Protein AF-A0A969HIC1-F1 (afdb_monomer_lite)

Structure (mmCIF, N/CA/C/O backbone):
data_AF-A0A969HIC1-F1
#
_entry.id   AF-A0A969HIC1-F1
#
loop_
_atom_site.group_PDB
_atom_site.id
_atom_site.type_symbol
_atom_site.label_atom_id
_atom_site.label_alt_id
_atom_site.label_comp_id
_atom_site.label_asym_id
_atom_site.label_entity_id
_atom_site.label_seq_id
_atom_site.pdbx_PDB_ins_code
_atom_site.Cartn_x
_atom_site.Cartn_y
_atom_site.Cartn_z
_atom_site.occupancy
_atom_site.B_iso_or_equiv
_atom_site.auth_seq_id
_atom_site.auth_comp_id
_atom_site.auth_asym_id
_atom_site.auth_atom_id
_atom_site.pdbx_PDB_model_num
ATOM 1 N N . MET A 1 1 ? 9.287 -12.622 -24.998 1.00 55.66 1 MET A N 1
ATOM 2 C CA . MET A 1 1 ? 9.774 -11.484 -24.197 1.00 55.66 1 MET A CA 1
ATOM 3 C C . MET A 1 1 ? 8.936 -11.462 -22.938 1.00 55.66 1 MET A C 1
ATOM 5 O O . MET A 1 1 ? 7.715 -11.444 -23.051 1.00 55.66 1 MET A O 1
ATOM 9 N N . GLU A 1 2 ? 9.566 -11.627 -21.783 1.00 67.44 2 GLU A N 1
ATOM 10 C CA . GLU A 1 2 ? 8.871 -11.646 -20.496 1.00 67.44 2 GLU A CA 1
ATOM 11 C C . GLU A 1 2 ? 8.416 -10.216 -20.184 1.00 67.44 2 GLU A C 1
ATOM 13 O O . GLU A 1 2 ? 9.238 -9.301 -20.182 1.00 67.44 2 GLU A O 1
ATOM 18 N N . ARG A 1 3 ? 7.102 -10.008 -20.041 1.00 72.19 3 ARG A N 1
ATOM 19 C CA . ARG A 1 3 ? 6.543 -8.673 -19.793 1.00 72.19 3 ARG A CA 1
ATOM 20 C C . ARG A 1 3 ? 6.825 -8.259 -18.353 1.00 72.19 3 ARG A C 1
ATOM 22 O O . ARG A 1 3 ? 6.691 -9.082 -17.451 1.00 72.19 3 ARG A O 1
ATOM 29 N N . ASN A 1 4 ? 7.151 -6.992 -18.128 1.00 74.56 4 ASN A N 1
ATOM 30 C CA . ASN A 1 4 ? 7.360 -6.438 -16.790 1.00 74.56 4 ASN A CA 1
ATOM 31 C C . ASN A 1 4 ? 6.575 -5.128 -16.577 1.00 74.56 4 ASN A C 1
ATOM 33 O O . ASN A 1 4 ? 5.826 -4.669 -17.438 1.00 74.56 4 ASN A O 1
ATOM 37 N N . TRP A 1 5 ? 6.726 -4.515 -15.403 1.00 75.56 5 TRP A N 1
ATOM 38 C CA . TRP A 1 5 ? 5.977 -3.310 -15.039 1.00 75.56 5 TRP A CA 1
ATOM 39 C C . TRP A 1 5 ? 6.324 -2.060 -15.866 1.00 75.56 5 TRP A C 1
ATOM 41 O O . TRP A 1 5 ? 5.527 -1.121 -15.908 1.00 75.56 5 TRP A O 1
ATOM 51 N N . ASP A 1 6 ? 7.478 -2.015 -16.540 1.00 72.06 6 ASP A N 1
ATOM 52 C CA . ASP A 1 6 ? 7.784 -0.932 -17.480 1.00 72.06 6 ASP A CA 1
ATOM 53 C C . ASP A 1 6 ? 6.917 -1.041 -18.752 1.00 72.06 6 ASP A C 1
ATOM 55 O O . ASP A 1 6 ? 6.475 -0.005 -19.259 1.00 72.06 6 ASP A O 1
ATOM 59 N N . ASP A 1 7 ? 6.563 -2.256 -19.192 1.00 74.69 7 ASP A N 1
ATOM 60 C CA . ASP A 1 7 ? 5.611 -2.482 -20.296 1.00 74.69 7 ASP A CA 1
ATOM 61 C C . ASP A 1 7 ? 4.189 -2.051 -19.915 1.00 74.69 7 ASP A C 1
ATOM 63 O O . ASP A 1 7 ? 3.401 -1.638 -20.765 1.00 74.69 7 ASP A O 1
ATOM 67 N N . PHE A 1 8 ? 3.868 -2.071 -18.618 1.00 74.56 8 PHE A N 1
ATOM 68 C CA . PHE A 1 8 ? 2.579 -1.624 -18.087 1.00 74.56 8 PHE A CA 1
ATOM 69 C C . PHE A 1 8 ? 2.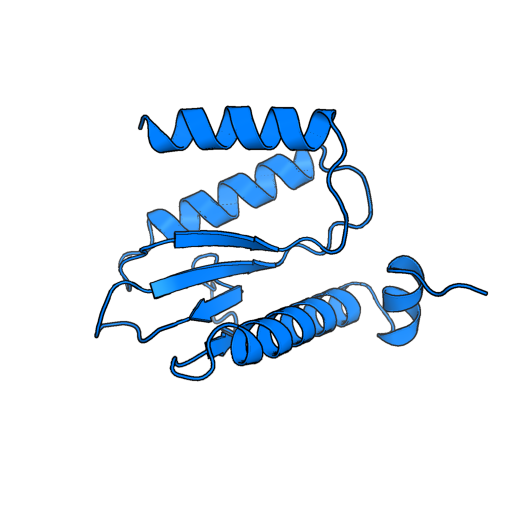298 -0.154 -18.443 1.00 74.56 8 PHE A C 1
ATOM 71 O O . PHE A 1 8 ? 1.186 0.189 -18.830 1.00 74.56 8 PHE A O 1
ATOM 78 N N . LYS A 1 9 ? 3.317 0.719 -18.429 1.00 74.44 9 LYS A N 1
ATOM 79 C CA . LYS A 1 9 ? 3.162 2.120 -18.875 1.00 74.44 9 LYS A CA 1
ATOM 80 C C . LYS A 1 9 ? 2.808 2.234 -20.352 1.00 74.44 9 LYS A C 1
ATOM 82 O O . LYS A 1 9 ? 2.069 3.137 -20.723 1.00 74.44 9 LYS A O 1
ATOM 87 N N . GLN A 1 10 ? 3.363 1.354 -21.182 1.00 72.75 10 GLN A N 1
ATOM 88 C CA . GLN A 1 10 ? 3.085 1.351 -22.617 1.00 72.75 10 GLN A CA 1
ATOM 89 C C . GLN A 1 10 ? 1.671 0.833 -22.893 1.00 72.75 10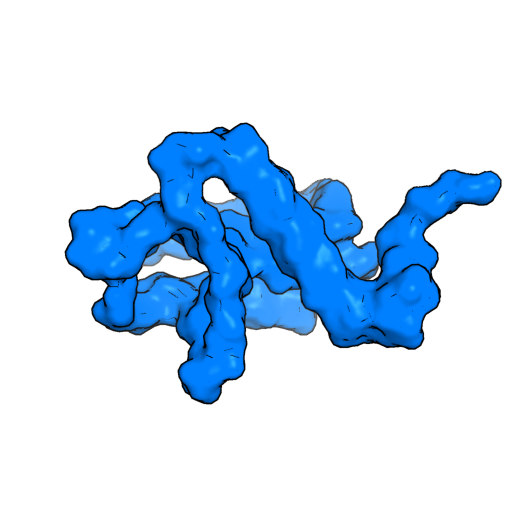 GLN A C 1
ATOM 91 O O . GLN A 1 10 ? 0.962 1.411 -23.710 1.00 72.75 10 GLN A O 1
ATOM 96 N N . ILE A 1 11 ? 1.235 -0.197 -22.160 1.00 78.94 11 ILE A N 1
ATOM 97 C CA . ILE A 1 11 ? -0.115 -0.769 -22.262 1.00 78.94 11 ILE A CA 1
ATOM 98 C C . ILE A 1 11 ? -1.184 0.260 -21.874 1.00 78.94 11 ILE A C 1
ATOM 100 O O . ILE A 1 11 ? -2.181 0.397 -22.576 1.00 78.94 11 ILE A O 1
ATOM 104 N N . PHE A 1 12 ? -0.962 1.015 -20.796 1.00 79.50 12 PHE A N 1
ATOM 105 C CA . PHE A 1 12 ? -1.914 2.017 -20.299 1.00 79.50 12 PHE A CA 1
ATOM 106 C C . PHE A 1 12 ? -1.632 3.440 -20.810 1.00 79.50 12 PHE A C 1
ATOM 108 O O . PHE A 1 12 ? -2.118 4.425 -20.252 1.00 79.50 12 PHE A O 1
ATOM 115 N N . GLY A 1 13 ? -0.841 3.561 -21.881 1.00 79.19 13 GLY A N 1
ATOM 116 C CA . GLY A 1 13 ? -0.572 4.796 -22.621 1.00 79.19 13 GLY A CA 1
ATOM 117 C C . GLY A 1 13 ? 0.368 5.793 -21.936 1.00 79.19 13 GLY A C 1
ATOM 118 O O . GLY A 1 13 ? 1.177 6.430 -22.609 1.00 79.19 13 GLY A O 1
ATOM 119 N N . ASN A 1 14 ? 0.287 5.954 -20.614 1.00 82.94 14 ASN A N 1
ATOM 120 C CA . ASN A 1 14 ? 1.154 6.842 -19.842 1.00 82.94 14 ASN A CA 1
ATOM 121 C C . ASN A 1 14 ? 1.299 6.391 -18.372 1.00 82.94 14 ASN A C 1
ATOM 123 O O . ASN A 1 14 ? 0.766 5.368 -17.944 1.00 82.94 14 ASN A O 1
ATOM 127 N N . ILE A 1 15 ? 2.056 7.162 -17.584 1.00 84.19 15 ILE A N 1
ATOM 128 C CA . ILE A 1 15 ? 2.315 6.861 -16.170 1.00 84.19 15 ILE A CA 1
ATOM 129 C C . ILE A 1 15 ? 1.070 6.980 -15.277 1.00 84.19 15 ILE A C 1
ATOM 131 O O . ILE A 1 15 ? 0.963 6.228 -14.312 1.00 84.19 15 ILE A O 1
ATOM 135 N N . GLU A 1 16 ? 0.138 7.886 -15.583 1.00 85.50 16 GLU A N 1
ATOM 136 C CA . GLU A 1 16 ? -1.096 8.045 -14.802 1.00 85.50 16 GLU A CA 1
ATOM 137 C C . GLU A 1 16 ? -2.067 6.896 -15.073 1.00 85.50 16 GLU A C 1
ATOM 139 O O . GLU A 1 16 ? -2.615 6.324 -14.136 1.00 85.50 16 GLU A O 1
ATOM 144 N N . GLY A 1 17 ? -2.190 6.473 -16.334 1.00 86.50 17 GLY A N 1
ATOM 145 C CA . GLY A 1 17 ? -2.947 5.278 -16.699 1.00 86.50 17 GLY A CA 1
ATOM 146 C C . GLY A 1 17 ? -2.394 4.028 -16.017 1.00 86.50 17 GLY A C 1
ATOM 147 O O . GLY A 1 17 ? -3.153 3.231 -15.477 1.00 86.50 17 GLY A O 1
ATOM 148 N N . ALA A 1 18 ? -1.067 3.884 -15.955 1.00 89.62 18 ALA A N 1
ATOM 149 C CA . ALA A 1 18 ? -0.441 2.764 -15.252 1.00 89.62 18 ALA A CA 1
ATOM 150 C C . ALA A 1 18 ? -0.670 2.795 -13.730 1.00 89.62 18 ALA A C 1
ATOM 152 O O . ALA A 1 18 ? -0.787 1.737 -13.116 1.00 89.62 18 ALA A O 1
ATOM 153 N N . ARG A 1 19 ? -0.743 3.986 -13.118 1.00 90.06 19 ARG A N 1
ATOM 154 C CA . ARG A 1 19 ? -1.082 4.140 -11.693 1.00 90.06 19 ARG A CA 1
ATOM 155 C C . ARG A 1 19 ? -2.513 3.714 -11.408 1.00 90.06 19 ARG A C 1
ATOM 157 O O . ARG A 1 19 ? -2.704 2.886 -10.525 1.00 90.06 19 ARG A O 1
ATOM 164 N N . ALA A 1 20 ? -3.468 4.222 -12.185 1.00 89.69 20 ALA A N 1
ATOM 165 C CA . ALA A 1 20 ? -4.875 3.856 -12.053 1.00 89.69 20 ALA A CA 1
ATOM 166 C C . ALA A 1 20 ? -5.074 2.344 -12.247 1.00 89.69 20 ALA A C 1
ATOM 168 O O . ALA A 1 20 ? -5.680 1.679 -11.414 1.00 89.69 20 ALA A O 1
ATOM 169 N N . ALA A 1 21 ? -4.453 1.766 -13.279 1.00 91.81 21 ALA A N 1
ATOM 170 C CA . ALA A 1 21 ? -4.520 0.329 -13.526 1.00 91.81 21 ALA A CA 1
ATOM 171 C C . ALA A 1 21 ? -3.879 -0.513 -12.407 1.00 91.81 21 ALA A C 1
ATOM 173 O O . ALA A 1 21 ? -4.335 -1.618 -12.118 1.00 91.81 21 ALA A O 1
ATOM 174 N N . PHE A 1 22 ? -2.809 -0.021 -11.774 1.00 93.12 22 PHE A N 1
ATOM 175 C CA . PHE A 1 22 ? -2.209 -0.697 -10.623 1.00 93.12 22 PHE A CA 1
ATOM 176 C C . PHE A 1 22 ? -3.141 -0.682 -9.406 1.00 93.12 22 PHE A C 1
ATOM 178 O O . PHE A 1 22 ? -3.271 -1.699 -8.731 1.00 93.12 22 PHE A O 1
ATOM 185 N N . GLU A 1 23 ? -3.814 0.437 -9.157 1.00 94.44 23 GLU A N 1
ATOM 186 C CA . GLU A 1 23 ? -4.803 0.569 -8.087 1.00 94.44 23 GLU A CA 1
ATOM 187 C C . GLU A 1 23 ? -6.000 -0.369 -8.301 1.00 94.44 23 GLU A C 1
ATOM 189 O O . GLU A 1 23 ? -6.354 -1.131 -7.403 1.00 94.44 23 GLU A O 1
ATOM 194 N N . GLU A 1 24 ? -6.540 -0.432 -9.521 1.00 94.81 24 GLU A N 1
ATOM 195 C CA . GLU A 1 24 ? -7.587 -1.394 -9.898 1.00 94.81 24 GLU A CA 1
ATOM 196 C C . GLU A 1 24 ? -7.138 -2.855 -9.718 1.00 94.81 24 GLU A C 1
ATOM 198 O O . GLU A 1 24 ? -7.898 -3.701 -9.235 1.00 94.81 24 GLU A O 1
ATOM 203 N N . ALA A 1 25 ? -5.885 -3.168 -10.066 1.00 95.12 25 ALA A N 1
ATOM 204 C CA . ALA A 1 25 ? -5.325 -4.504 -9.877 1.00 95.12 25 ALA A CA 1
ATOM 205 C C . ALA A 1 25 ? -5.185 -4.865 -8.388 1.00 95.12 25 ALA A C 1
ATOM 207 O O . ALA A 1 25 ? -5.508 -5.991 -7.993 1.00 95.12 25 ALA A O 1
ATOM 208 N N . CYS A 1 26 ? -4.733 -3.920 -7.557 1.00 97.06 26 CYS A N 1
ATOM 209 C CA . CYS A 1 26 ? -4.687 -4.079 -6.107 1.00 97.06 26 CYS A CA 1
ATOM 210 C C . CYS A 1 26 ? -6.088 -4.290 -5.529 1.00 97.06 26 CYS A C 1
ATOM 212 O O . CYS A 1 26 ? -6.278 -5.212 -4.740 1.00 97.06 26 CYS A O 1
ATOM 214 N N . GLU A 1 27 ? -7.079 -3.510 -5.955 1.00 97.38 27 GLU A N 1
ATOM 215 C CA . GLU A 1 27 ? -8.456 -3.670 -5.491 1.00 97.38 27 GLU A CA 1
ATOM 216 C C . GLU A 1 27 ? -9.025 -5.046 -5.8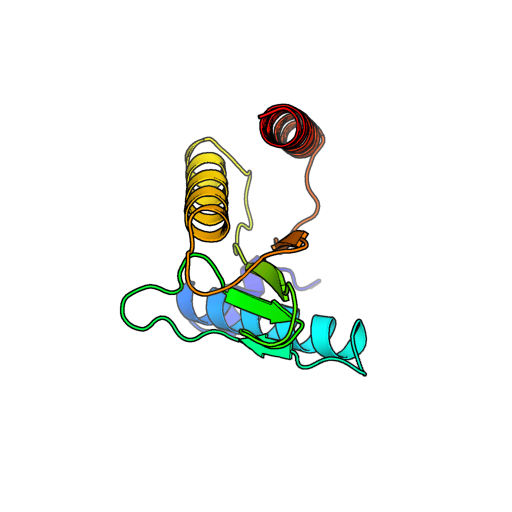53 1.00 97.38 27 GLU A C 1
ATOM 218 O O . GLU A 1 27 ? -9.554 -5.749 -4.988 1.00 97.38 27 GLU A O 1
ATOM 223 N N . THR A 1 28 ? -8.808 -5.482 -7.096 1.00 97.75 28 THR A N 1
ATOM 224 C CA . THR A 1 28 ? -9.262 -6.792 -7.575 1.00 97.75 28 THR A CA 1
ATOM 225 C C . THR A 1 28 ? -8.657 -7.924 -6.744 1.00 97.75 28 THR A C 1
ATOM 227 O O . THR A 1 28 ? -9.327 -8.915 -6.439 1.00 97.75 28 THR A O 1
ATOM 230 N N . LEU A 1 29 ? -7.380 -7.801 -6.369 1.00 97.62 29 LEU A N 1
ATOM 231 C CA . LEU A 1 29 ? -6.717 -8.752 -5.481 1.00 97.62 29 LEU A CA 1
ATOM 232 C C . LEU A 1 29 ? -7.321 -8.708 -4.072 1.00 97.62 29 LEU A C 1
ATOM 234 O O . LEU A 1 29 ? -7.629 -9.757 -3.508 1.00 97.62 29 LEU A O 1
ATOM 238 N N . LEU A 1 30 ? -7.532 -7.517 -3.516 1.00 98.12 30 LEU A N 1
ATOM 239 C CA . LEU A 1 30 ? -8.081 -7.341 -2.173 1.00 98.12 30 LEU A CA 1
ATOM 240 C C . LEU A 1 30 ? -9.506 -7.885 -2.054 1.00 98.12 30 LEU A C 1
ATOM 242 O O . LEU A 1 30 ? -9.808 -8.525 -1.053 1.00 98.12 30 LEU A O 1
ATOM 246 N N . ARG A 1 31 ? -10.348 -7.753 -3.087 1.00 98.25 31 ARG A N 1
ATOM 247 C CA . ARG A 1 31 ? -11.670 -8.410 -3.137 1.00 98.25 31 ARG A CA 1
ATOM 248 C C . ARG A 1 31 ? -11.588 -9.927 -3.011 1.00 98.25 31 ARG A C 1
ATOM 250 O O . ARG A 1 31 ? -12.476 -10.541 -2.434 1.00 98.25 31 ARG A O 1
ATOM 257 N N . LYS A 1 32 ? -10.529 -10.540 -3.544 1.00 98.12 32 LYS A N 1
ATOM 258 C CA . LYS A 1 32 ? -10.301 -11.988 -3.420 1.00 98.12 32 LYS A CA 1
ATOM 259 C C . LYS A 1 32 ? -9.747 -12.374 -2.050 1.00 98.12 32 LYS A C 1
ATOM 261 O O . LYS A 1 32 ? -10.051 -13.459 -1.572 1.00 98.12 32 LYS A O 1
ATOM 266 N N . ILE A 1 33 ? -8.933 -11.511 -1.439 1.00 97.94 33 ILE A N 1
ATOM 267 C CA . ILE A 1 33 ? -8.375 -11.725 -0.093 1.00 97.94 33 ILE A CA 1
ATOM 268 C C . ILE A 1 33 ? -9.451 -11.526 0.985 1.00 97.94 33 ILE A C 1
ATOM 270 O O . ILE A 1 33 ? -9.460 -12.245 1.982 1.00 97.94 33 ILE A O 1
ATOM 274 N N . TYR A 1 34 ? -10.373 -10.585 0.777 1.00 97.38 34 TYR A N 1
ATOM 275 C CA . TYR A 1 34 ? -11.434 -10.221 1.714 1.00 97.38 34 TYR A CA 1
ATOM 276 C C . TYR A 1 34 ? -12.830 -10.388 1.082 1.00 97.38 34 TYR A C 1
ATOM 278 O O . TYR A 1 34 ? -13.544 -9.398 0.925 1.00 97.38 34 TYR A O 1
ATOM 286 N N . PRO A 1 35 ? -13.243 -11.620 0.722 1.00 97.00 35 PRO A N 1
ATOM 287 C CA . PRO A 1 35 ? -14.489 -11.857 -0.014 1.00 97.00 35 PRO A CA 1
ATOM 288 C C . PRO A 1 35 ? -15.750 -11.452 0.764 1.00 97.00 35 PRO A C 1
ATOM 290 O O . PRO A 1 35 ? -16.746 -11.075 0.154 1.00 97.00 35 PRO A O 1
ATOM 293 N N . ASP A 1 36 ? -15.690 -11.484 2.098 1.00 96.62 36 ASP A N 1
ATOM 294 C CA . ASP A 1 36 ? -16.822 -11.188 2.986 1.00 96.62 36 ASP A CA 1
ATOM 295 C C . ASP A 1 36 ? -16.823 -9.741 3.514 1.00 96.62 36 ASP A C 1
ATOM 297 O O . ASP A 1 36 ? -17.580 -9.408 4.425 1.00 96.62 36 ASP A O 1
ATOM 301 N N . GLN A 1 37 ? -15.945 -8.872 3.000 1.00 96.94 37 GLN A N 1
ATOM 302 C CA . GLN A 1 37 ? -15.869 -7.465 3.399 1.00 96.94 37 GLN A CA 1
ATOM 303 C C . GLN A 1 37 ? -16.051 -6.544 2.195 1.00 96.94 37 GLN A C 1
ATOM 305 O O . GLN A 1 37 ? -15.666 -6.847 1.067 1.00 96.94 37 GLN A O 1
ATOM 310 N N . THR A 1 38 ? -16.591 -5.360 2.463 1.00 96.88 38 THR A N 1
ATOM 311 C CA . THR A 1 38 ? -16.668 -4.283 1.482 1.00 96.88 38 THR A CA 1
ATOM 312 C C . THR A 1 38 ? -15.258 -3.797 1.138 1.00 96.88 38 THR A C 1
ATOM 314 O O . THR A 1 38 ? -14.524 -3.353 2.016 1.00 96.88 38 THR A O 1
ATOM 317 N N . VAL A 1 39 ? -14.883 -3.874 -0.141 1.00 97.56 39 VAL A N 1
ATOM 318 C CA . VAL A 1 39 ? -13.635 -3.315 -0.690 1.00 97.56 39 VAL A CA 1
ATOM 319 C C . VAL A 1 39 ? -13.996 -2.190 -1.652 1.00 97.56 39 VAL A C 1
ATOM 321 O O . VAL A 1 39 ? -14.879 -2.377 -2.495 1.00 97.56 39 VAL A O 1
ATOM 324 N N . GLN A 1 40 ? -13.364 -1.024 -1.523 1.00 95.00 40 GLN A N 1
ATOM 325 C CA . GLN A 1 40 ? -13.676 0.149 -2.347 1.00 95.00 40 GLN A CA 1
ATOM 326 C C . GLN A 1 40 ? -12.427 0.963 -2.680 1.00 95.00 40 GLN A C 1
ATOM 328 O O . GLN A 1 40 ? -11.638 1.272 -1.788 1.00 95.00 40 GLN A O 1
ATOM 333 N N . ILE A 1 41 ? -12.305 1.349 -3.952 1.00 93.50 41 ILE A N 1
ATOM 334 C CA . ILE A 1 41 ? -11.408 2.419 -4.399 1.00 93.50 41 ILE A CA 1
ATOM 335 C C . ILE A 1 41 ? -11.988 3.764 -3.946 1.00 93.50 41 ILE A C 1
ATOM 337 O O . ILE A 1 41 ? -13.188 4.007 -4.104 1.00 93.50 41 ILE A O 1
ATOM 341 N N . VAL A 1 42 ? -11.148 4.644 -3.409 1.00 89.75 42 VAL A N 1
ATOM 342 C CA . VAL A 1 42 ? -11.537 5.985 -2.967 1.00 89.75 42 VAL A CA 1
ATOM 343 C C . VAL A 1 42 ? -11.167 6.997 -4.043 1.00 89.75 42 VAL A C 1
ATOM 345 O O . VAL A 1 42 ? -10.003 7.206 -4.361 1.00 89.75 42 VAL A O 1
ATOM 348 N N . GLN A 1 43 ? -12.173 7.666 -4.608 1.00 80.88 43 GLN A N 1
ATOM 349 C CA . GLN A 1 43 ? -11.916 8.725 -5.580 1.00 80.88 43 GLN A CA 1
ATOM 350 C C . GLN A 1 43 ? -11.405 9.997 -4.885 1.00 80.88 43 GLN A C 1
ATOM 352 O O . GLN A 1 43 ? -12.015 10.446 -3.909 1.00 80.88 43 GLN A O 1
ATOM 357 N N . PRO A 1 44 ? -10.354 10.647 -5.410 1.00 69.50 44 PRO A N 1
ATOM 358 C CA . PRO A 1 44 ? -9.862 11.900 -4.853 1.00 69.50 44 PRO A CA 1
ATOM 359 C C . PRO A 1 44 ? -10.872 13.040 -5.083 1.00 69.50 44 PRO A C 1
ATOM 361 O O . PRO A 1 44 ? -11.135 13.414 -6.226 1.00 69.50 44 PRO A O 1
ATOM 364 N N . ASN A 1 45 ? -11.423 13.634 -4.012 1.00 51.72 45 ASN A N 1
ATOM 365 C CA . ASN A 1 45 ? -12.365 14.762 -4.111 1.00 51.72 45 ASN A CA 1
ATOM 366 C C . ASN A 1 45 ? -12.379 15.674 -2.862 1.00 51.72 45 ASN A C 1
ATOM 368 O O . ASN A 1 45 ? -12.898 15.274 -1.821 1.00 51.72 45 ASN A O 1
ATOM 372 N N . PRO A 1 46 ? -11.975 16.954 -2.992 1.00 51.06 46 PRO A N 1
ATOM 373 C CA . PRO A 1 46 ? -10.570 17.345 -3.070 1.00 51.06 46 PRO A CA 1
ATOM 374 C C . PRO A 1 46 ? -9.791 16.799 -1.857 1.00 51.06 46 PRO A C 1
ATOM 376 O O . PRO A 1 46 ? -9.983 17.235 -0.724 1.00 51.06 46 PRO A O 1
ATOM 379 N N . GLY A 1 47 ? -8.883 15.858 -2.127 1.00 60.97 47 GLY A N 1
ATOM 380 C CA . GLY A 1 47 ? -8.184 15.062 -1.116 1.00 60.97 47 GLY A CA 1
ATOM 381 C C . GLY A 1 47 ? -8.834 13.689 -0.924 1.00 60.97 47 GLY A C 1
ATOM 382 O O . GLY A 1 47 ? -10.051 13.555 -0.971 1.00 60.97 47 GLY A O 1
ATOM 383 N N . ASP A 1 48 ? -8.004 12.671 -0.747 1.00 60.84 48 ASP A N 1
ATOM 384 C CA . ASP A 1 48 ? -8.357 11.263 -0.501 1.00 60.84 48 ASP A CA 1
ATOM 385 C C . ASP A 1 48 ? -8.057 10.846 0.954 1.00 60.84 48 ASP A C 1
ATOM 387 O O . ASP A 1 48 ? -8.133 9.675 1.309 1.00 60.84 48 ASP A O 1
ATOM 391 N N . GLU A 1 49 ? -7.650 11.806 1.794 1.00 68.19 49 GLU A N 1
ATOM 392 C CA . GLU A 1 49 ? -7.093 11.575 3.136 1.00 68.19 49 GLU A CA 1
ATOM 393 C C . GLU A 1 49 ? -5.932 10.549 3.156 1.00 68.19 49 GLU A C 1
ATOM 395 O O . GLU A 1 49 ? -5.578 10.026 4.209 1.00 68.19 49 GLU A O 1
ATOM 400 N N . GLY A 1 50 ? -5.270 10.310 2.016 1.00 69.12 50 GLY A N 1
ATOM 401 C CA . GLY A 1 50 ? -4.215 9.306 1.875 1.00 69.12 50 GLY A CA 1
ATOM 402 C C . GLY A 1 50 ? -4.722 7.861 1.795 1.00 69.12 50 GLY A C 1
ATOM 403 O O . GLY A 1 50 ? -3.989 6.948 2.187 1.00 69.12 50 GLY A O 1
ATOM 404 N N . ILE A 1 51 ? -5.960 7.646 1.338 1.00 84.94 51 ILE A N 1
ATOM 405 C CA . ILE A 1 51 ? -6.538 6.324 1.077 1.00 84.94 51 ILE A CA 1
ATOM 406 C C . ILE A 1 51 ? -6.709 6.142 -0.429 1.00 84.94 51 ILE A C 1
ATOM 408 O O . ILE A 1 51 ? -7.464 6.887 -1.041 1.00 84.94 51 ILE A O 1
ATOM 412 N N . ASP A 1 52 ? -6.104 5.096 -0.990 1.00 93.25 52 ASP A N 1
ATOM 413 C CA . ASP A 1 52 ? -6.425 4.679 -2.361 1.00 93.25 52 ASP A CA 1
ATOM 414 C C . ASP A 1 52 ? -7.516 3.597 -2.332 1.00 93.25 52 ASP A C 1
ATOM 416 O O . ASP A 1 52 ? -8.512 3.666 -3.045 1.00 93.25 52 ASP A O 1
ATOM 420 N N . ILE A 1 53 ? -7.380 2.604 -1.442 1.00 96.12 53 ILE A N 1
ATOM 421 C CA . ILE A 1 53 ? -8.357 1.521 -1.278 1.00 96.12 53 ILE A CA 1
ATOM 422 C C . ILE A 1 53 ? -8.644 1.309 0.209 1.00 96.12 53 ILE A C 1
ATOM 424 O O . ILE A 1 53 ? -7.727 1.289 1.034 1.00 96.12 53 ILE A O 1
ATOM 428 N N . LEU A 1 54 ? -9.912 1.095 0.558 1.00 96.00 54 LEU A N 1
ATOM 429 C CA . LEU A 1 54 ? -10.319 0.669 1.897 1.00 96.00 54 LEU A CA 1
ATOM 430 C C . LEU A 1 54 ? -10.960 -0.718 1.889 1.00 96.00 54 LEU A C 1
ATOM 432 O O . LEU A 1 54 ? -11.604 -1.117 0.916 1.00 96.00 54 LEU A O 1
ATOM 436 N N . VAL A 1 55 ? -10.804 -1.427 3.008 1.00 97.94 55 VAL A N 1
ATOM 437 C CA . VAL A 1 55 ? -11.547 -2.652 3.328 1.00 97.94 55 VAL A CA 1
ATOM 438 C C . VAL A 1 55 ? -12.300 -2.445 4.641 1.00 97.94 55 VAL A C 1
ATOM 440 O O . VAL A 1 55 ? -11.691 -2.165 5.680 1.00 97.94 55 VAL A O 1
ATOM 443 N N . GLY A 1 56 ? -13.621 -2.600 4.590 1.00 96.38 56 GLY A N 1
ATOM 444 C CA . GLY A 1 56 ? -14.558 -2.322 5.678 1.00 96.38 56 GLY A CA 1
ATOM 445 C C . GLY A 1 56 ? -15.519 -1.181 5.340 1.00 96.38 56 GLY A C 1
ATOM 446 O O . GLY A 1 56 ? -15.664 -0.791 4.185 1.00 96.38 56 GLY A O 1
ATOM 447 N N . GLU A 1 57 ? -16.186 -0.647 6.364 1.00 94.69 57 GLU A N 1
ATOM 448 C CA . GLU A 1 57 ? -17.198 0.402 6.211 1.00 94.69 57 GLU A CA 1
ATOM 449 C C . GLU A 1 57 ? -16.942 1.559 7.181 1.00 94.69 57 GLU A C 1
ATOM 451 O O . GLU A 1 57 ? -16.920 1.389 8.405 1.00 94.69 57 GLU A O 1
ATOM 456 N N . ILE A 1 58 ? -16.750 2.759 6.622 1.00 92.38 58 ILE A N 1
ATOM 457 C CA . ILE A 1 58 ? -16.538 3.986 7.395 1.00 92.38 58 ILE A CA 1
ATOM 458 C C . ILE A 1 58 ? -17.764 4.256 8.276 1.00 92.38 58 ILE A C 1
ATOM 460 O O . ILE A 1 58 ? -18.898 4.240 7.809 1.00 92.38 58 ILE A O 1
ATOM 464 N N . GLY A 1 59 ? -17.525 4.539 9.558 1.00 92.69 59 GLY A N 1
ATOM 465 C CA . GLY A 1 59 ? -18.577 4.822 10.540 1.00 92.69 59 GLY A CA 1
ATOM 466 C C . GLY A 1 59 ? -19.178 3.582 11.209 1.00 92.69 59 GLY A C 1
ATOM 467 O O . GLY A 1 59 ? -19.858 3.734 12.220 1.00 92.69 59 GLY A O 1
ATOM 468 N N . VAL A 1 60 ? -18.885 2.375 10.712 1.00 94.31 60 VAL A N 1
ATOM 469 C CA . VAL A 1 60 ? -19.347 1.110 11.310 1.00 94.31 60 VAL A CA 1
ATOM 470 C C . VAL A 1 60 ? -18.281 0.521 12.234 1.00 94.31 60 VAL A C 1
ATOM 472 O O . VAL A 1 60 ? -18.545 0.244 13.403 1.00 94.31 60 VAL A O 1
ATOM 475 N N . ALA A 1 61 ? -17.056 0.361 11.732 1.00 93.69 61 ALA A N 1
ATOM 476 C CA . ALA A 1 61 ? -15.924 -0.205 12.464 1.00 93.69 61 ALA A CA 1
ATOM 477 C C . ALA A 1 61 ? -14.596 0.388 11.954 1.00 93.69 61 ALA A C 1
ATOM 479 O O . ALA A 1 61 ? -14.583 1.054 10.916 1.00 93.69 61 ALA A O 1
ATOM 480 N N . PRO A 1 62 ? -13.467 0.179 12.658 1.00 96.44 62 PRO A N 1
ATOM 481 C CA . PRO A 1 62 ? -12.158 0.517 12.114 1.00 96.44 62 PRO A CA 1
ATOM 482 C C . PRO A 1 62 ? -11.896 -0.184 10.770 1.00 96.44 62 PRO A C 1
ATOM 484 O O . PRO A 1 62 ? -12.121 -1.387 10.643 1.00 96.44 62 PRO A O 1
ATOM 487 N N . ILE A 1 63 ? -11.416 0.573 9.782 1.00 96.62 63 ILE A N 1
ATOM 488 C CA . ILE A 1 63 ? -11.146 0.097 8.418 1.00 96.62 63 ILE A CA 1
ATOM 489 C C . ILE A 1 63 ? -9.672 -0.266 8.225 1.00 96.62 63 ILE A C 1
ATOM 491 O O . ILE A 1 63 ? -8.794 0.243 8.928 1.00 96.62 63 ILE A O 1
ATOM 495 N N . LYS A 1 64 ? -9.390 -1.103 7.223 1.00 97.56 64 LYS A N 1
ATOM 496 C CA . LYS A 1 64 ? -8.029 -1.306 6.706 1.00 97.56 64 LYS A CA 1
ATOM 497 C C . LYS A 1 64 ? -7.813 -0.364 5.531 1.00 97.56 64 LYS A C 1
ATOM 499 O O . LYS A 1 64 ? -8.673 -0.284 4.653 1.00 97.56 64 LYS A O 1
ATOM 504 N N . VAL A 1 65 ? -6.685 0.331 5.521 1.00 96.50 65 VAL A N 1
ATOM 505 C CA . VAL A 1 65 ? -6.317 1.293 4.479 1.00 96.50 65 VAL A CA 1
ATOM 506 C C . VAL A 1 65 ? -5.155 0.739 3.672 1.00 96.50 65 VAL A C 1
ATOM 508 O O . VAL A 1 65 ? -4.124 0.371 4.229 1.00 96.50 65 VAL A O 1
ATOM 511 N N . PHE A 1 66 ? -5.301 0.734 2.353 1.00 97.25 66 PHE A N 1
ATOM 512 C CA . PHE A 1 66 ? -4.267 0.344 1.407 1.00 97.25 66 PHE A CA 1
ATOM 513 C C . PHE A 1 66 ? -3.888 1.562 0.562 1.00 97.25 66 PHE A C 1
ATOM 515 O O . PHE A 1 66 ? -4.731 2.167 -0.100 1.00 97.25 66 PHE A O 1
ATOM 522 N N . GLN A 1 67 ? -2.606 1.925 0.593 1.00 95.81 67 GLN A N 1
ATOM 523 C CA . GLN A 1 67 ? -2.035 2.984 -0.233 1.00 95.81 67 GLN A CA 1
ATOM 524 C C . GLN A 1 67 ? -1.171 2.355 -1.328 1.00 95.81 67 GLN A C 1
ATOM 526 O O . GLN A 1 67 ? -0.100 1.802 -1.070 1.00 95.81 67 GLN A O 1
ATOM 531 N N . CYS A 1 68 ? -1.599 2.514 -2.567 1.00 95.25 68 CYS A N 1
ATOM 532 C CA . CYS A 1 68 ? -0.882 2.186 -3.780 1.00 95.25 68 CYS A CA 1
ATOM 533 C C . CYS A 1 68 ? 0.167 3.257 -4.117 1.00 95.25 68 CYS A C 1
ATOM 535 O O . CYS A 1 68 ? -0.089 4.458 -4.205 1.00 95.25 68 CYS A O 1
ATOM 537 N N . LYS A 1 69 ? 1.403 2.824 -4.364 1.00 93.94 69 LYS A N 1
ATOM 538 C CA . LYS A 1 69 ? 2.453 3.666 -4.940 1.00 93.94 69 LYS A CA 1
ATOM 539 C C . LYS A 1 69 ? 3.110 2.934 -6.100 1.00 93.94 69 LYS A C 1
ATOM 541 O O . LYS A 1 69 ? 3.848 1.971 -5.911 1.00 93.94 69 LYS A O 1
ATOM 546 N N . PHE A 1 70 ? 2.898 3.433 -7.316 1.00 93.38 70 PHE A N 1
ATOM 547 C CA . PHE A 1 70 ? 3.485 2.859 -8.530 1.00 93.38 70 PHE A CA 1
ATOM 548 C C . PHE A 1 70 ? 4.972 3.235 -8.681 1.00 93.38 70 PHE A C 1
ATOM 550 O O . PHE A 1 70 ? 5.366 4.050 -9.521 1.00 93.38 70 PHE A O 1
ATOM 557 N N . PHE A 1 71 ? 5.813 2.685 -7.804 1.00 93.75 71 PHE A N 1
ATOM 558 C CA . PHE A 1 71 ? 7.262 2.872 -7.803 1.00 93.75 71 PHE A CA 1
ATOM 559 C C . PHE A 1 71 ? 7.949 1.674 -8.461 1.00 93.75 71 PHE A C 1
ATOM 561 O O . PHE A 1 71 ? 8.049 0.607 -7.871 1.00 93.75 71 PHE A O 1
ATOM 568 N N . LEU A 1 72 ? 8.448 1.864 -9.686 1.00 89.69 72 LEU A N 1
ATOM 569 C CA . LEU A 1 72 ? 9.129 0.798 -10.442 1.00 89.69 72 LEU A CA 1
ATOM 570 C C . LEU A 1 72 ? 10.645 0.751 -10.222 1.00 89.69 72 LEU A C 1
ATOM 572 O O . LEU A 1 72 ? 11.319 -0.187 -10.634 1.00 89.69 72 LEU A O 1
ATOM 576 N N . ARG A 1 73 ? 11.199 1.808 -9.631 1.00 90.19 73 ARG A N 1
ATOM 577 C CA . ARG A 1 73 ? 12.634 1.973 -9.371 1.00 90.19 73 ARG A CA 1
ATOM 578 C C . ARG A 1 73 ? 12.871 1.995 -7.860 1.00 90.19 73 ARG A C 1
ATOM 580 O O . ARG A 1 73 ? 11.963 1.713 -7.082 1.00 90.19 73 ARG A O 1
ATOM 587 N N . GLN A 1 74 ? 14.092 2.318 -7.453 1.00 93.31 74 GLN A N 1
ATOM 588 C CA . GLN A 1 74 ? 14.468 2.367 -6.044 1.00 93.31 74 GLN A CA 1
ATOM 589 C C . GLN A 1 74 ? 13.600 3.359 -5.246 1.00 93.31 74 GLN A C 1
ATOM 591 O O . GLN A 1 74 ? 13.323 4.481 -5.688 1.00 93.31 74 GLN A O 1
ATOM 596 N N . ILE A 1 75 ? 13.206 2.959 -4.039 1.00 95.94 75 ILE A N 1
ATOM 597 C CA . ILE A 1 75 ? 12.523 3.779 -3.041 1.00 95.94 75 ILE A CA 1
ATOM 598 C C . ILE A 1 75 ? 13.573 4.662 -2.358 1.00 95.94 75 ILE A C 1
ATOM 600 O O . ILE A 1 75 ? 14.092 4.378 -1.276 1.00 95.94 75 ILE A O 1
ATOM 604 N N . GLY A 1 76 ? 13.906 5.761 -3.033 1.00 95.38 76 GLY A N 1
ATOM 605 C CA . GLY A 1 76 ? 14.820 6.788 -2.546 1.00 95.38 76 GLY A CA 1
ATOM 606 C C . GLY A 1 76 ? 14.134 7.839 -1.670 1.00 95.38 76 GLY A C 1
ATOM 607 O O . GLY A 1 76 ? 12.957 7.748 -1.322 1.00 95.38 76 GLY A O 1
ATOM 608 N N . LYS A 1 77 ? 14.863 8.909 -1.328 1.00 96.50 77 LYS A N 1
ATOM 609 C CA . LYS A 1 77 ? 14.386 9.970 -0.414 1.00 96.50 77 LYS A CA 1
ATOM 610 C C . LYS A 1 77 ? 13.023 10.558 -0.806 1.00 96.50 77 LYS A C 1
ATOM 612 O O . LYS A 1 77 ? 12.212 10.849 0.071 1.00 96.50 77 LYS A O 1
ATOM 617 N N . SER A 1 78 ? 12.766 10.739 -2.105 1.00 96.38 78 SER A N 1
ATOM 618 C CA . SER A 1 78 ? 11.500 11.306 -2.589 1.00 96.38 78 SER A CA 1
ATOM 619 C C . SER A 1 78 ? 10.324 10.351 -2.374 1.00 96.38 78 SER A C 1
ATOM 621 O O . SER A 1 78 ? 9.291 10.765 -1.853 1.00 96.38 78 SER A O 1
ATOM 623 N N . GLN A 1 79 ? 10.501 9.069 -2.699 1.00 96.69 79 GLN A N 1
ATOM 624 C CA . GLN A 1 79 ? 9.499 8.020 -2.508 1.00 96.69 79 GLN A CA 1
ATOM 625 C C . GLN A 1 79 ? 9.221 7.805 -1.017 1.00 96.69 79 GLN A C 1
ATOM 627 O O . GLN A 1 79 ? 8.069 7.834 -0.597 1.00 96.69 79 GLN A O 1
ATOM 632 N N . ARG A 1 80 ? 10.274 7.720 -0.193 1.00 97.44 80 ARG A N 1
ATOM 633 C CA . ARG A 1 80 ? 10.171 7.618 1.274 1.00 97.44 80 ARG A CA 1
ATOM 634 C C . ARG A 1 80 ? 9.384 8.792 1.870 1.00 97.44 80 ARG A C 1
ATOM 636 O O . ARG A 1 80 ? 8.552 8.593 2.751 1.00 97.44 80 ARG A O 1
ATOM 643 N N . ARG A 1 81 ? 9.600 10.020 1.373 1.00 96.88 81 ARG A N 1
ATOM 644 C CA . ARG A 1 81 ? 8.827 11.209 1.784 1.00 96.88 81 ARG A CA 1
ATOM 645 C C . ARG A 1 81 ? 7.350 11.095 1.399 1.00 96.88 81 ARG A C 1
ATOM 647 O O . ARG A 1 81 ? 6.502 11.456 2.206 1.00 96.88 81 ARG A O 1
ATOM 654 N N . GLN A 1 82 ? 7.045 10.601 0.200 1.00 94.81 82 GLN A N 1
ATOM 655 C CA . GLN A 1 82 ? 5.662 10.387 -0.238 1.00 94.81 82 GLN A CA 1
ATOM 656 C C . GLN A 1 82 ? 4.944 9.343 0.625 1.00 94.81 82 GLN A C 1
ATOM 658 O O . GLN A 1 82 ? 3.831 9.606 1.061 1.00 94.81 82 GLN A O 1
ATOM 663 N N . ILE A 1 83 ? 5.596 8.214 0.925 1.00 95.50 83 ILE A N 1
ATOM 664 C CA . ILE A 1 83 ? 5.053 7.151 1.790 1.00 95.50 83 ILE A CA 1
ATOM 665 C C . ILE A 1 83 ? 4.706 7.711 3.175 1.00 95.50 83 ILE A C 1
ATOM 667 O O . ILE A 1 83 ? 3.575 7.582 3.631 1.00 95.50 83 ILE A O 1
ATOM 671 N N . ARG A 1 84 ? 5.653 8.410 3.811 1.00 95.94 84 ARG A N 1
ATOM 672 C CA . ARG A 1 84 ? 5.447 9.023 5.133 1.00 95.94 84 ARG A CA 1
ATOM 673 C C . ARG A 1 84 ? 4.322 10.048 5.141 1.00 95.94 84 ARG A C 1
ATOM 675 O O . ARG A 1 84 ? 3.545 10.083 6.086 1.00 95.94 84 ARG A O 1
ATOM 682 N N . LYS A 1 85 ? 4.241 10.884 4.099 1.00 94.31 85 LYS A N 1
ATOM 683 C CA . LYS A 1 85 ? 3.171 11.878 3.972 1.00 94.31 85 LYS A CA 1
ATOM 684 C C . LYS A 1 85 ? 1.808 11.192 3.877 1.00 94.31 85 LYS A C 1
ATOM 686 O O . LYS A 1 85 ? 0.924 11.565 4.633 1.00 94.31 85 LYS A O 1
ATOM 691 N N . SER A 1 86 ? 1.677 10.184 3.013 1.00 93.38 86 SER A N 1
ATOM 692 C CA . SER A 1 86 ? 0.458 9.377 2.879 1.00 93.38 86 SER A CA 1
ATOM 693 C C . SER A 1 86 ? 0.029 8.758 4.211 1.00 93.38 86 SER A C 1
ATOM 695 O O . SER A 1 86 ? -1.096 8.973 4.644 1.00 93.38 86 SER A O 1
ATOM 697 N N . PHE A 1 87 ? 0.946 8.083 4.912 1.00 94.94 87 PHE A N 1
ATOM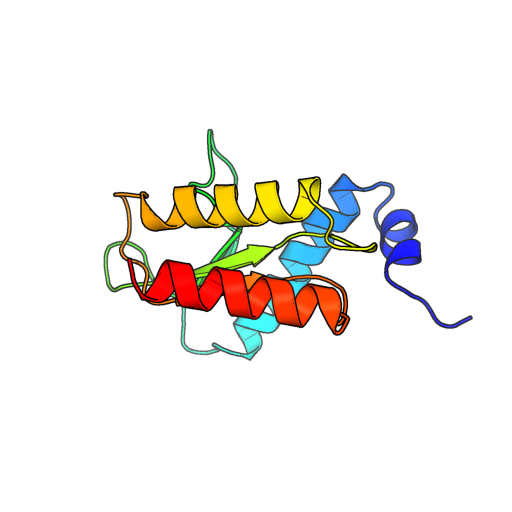 698 C CA . PHE A 1 87 ? 0.661 7.507 6.229 1.00 94.94 87 PHE A CA 1
ATOM 699 C C . PHE A 1 87 ? 0.227 8.570 7.252 1.00 94.94 87 PHE A C 1
ATOM 701 O O . PHE A 1 87 ? -0.778 8.408 7.938 1.00 94.94 87 PHE A O 1
ATOM 708 N N . SER A 1 88 ? 0.955 9.690 7.324 1.00 93.06 88 SER A N 1
ATOM 709 C CA . SER A 1 88 ? 0.637 10.789 8.241 1.00 93.06 88 SER A CA 1
ATOM 710 C C . SER A 1 88 ? -0.731 11.403 7.956 1.00 93.06 88 SER A C 1
ATOM 712 O O . SER A 1 88 ? -1.412 11.796 8.896 1.00 93.06 88 SER A O 1
AT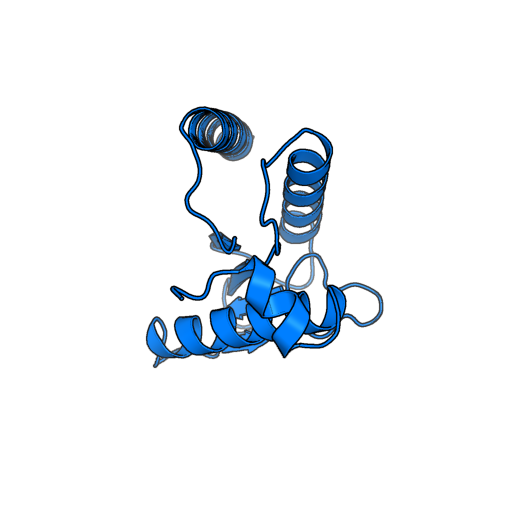OM 714 N N . THR A 1 89 ? -1.132 11.517 6.688 1.00 92.50 89 THR A N 1
ATOM 715 C CA . THR A 1 89 ? -2.477 11.986 6.330 1.00 92.50 89 THR A CA 1
ATOM 716 C C . THR A 1 89 ? -3.530 10.973 6.779 1.00 92.50 89 THR A C 1
ATOM 718 O O . THR A 1 89 ? -4.487 11.369 7.440 1.00 92.50 89 THR A O 1
ATOM 721 N N . ALA A 1 90 ? -3.295 9.680 6.540 1.00 92.50 90 ALA A N 1
ATOM 722 C CA . ALA A 1 90 ? -4.246 8.629 6.880 1.00 92.50 90 ALA A CA 1
ATOM 723 C C . ALA A 1 90 ? -4.470 8.466 8.393 1.00 92.50 90 ALA A C 1
ATOM 725 O O . ALA A 1 90 ? -5.597 8.241 8.824 1.00 92.50 90 ALA A O 1
ATOM 726 N N . ILE A 1 91 ? -3.424 8.594 9.218 1.00 91.88 91 ILE A N 1
ATOM 727 C CA . ILE A 1 91 ? -3.553 8.467 10.682 1.00 91.88 91 ILE A CA 1
ATOM 728 C C . ILE A 1 91 ? -4.162 9.714 11.340 1.00 91.88 91 ILE A C 1
ATOM 730 O O . ILE A 1 91 ? -4.774 9.626 12.401 1.00 91.88 91 ILE A O 1
ATOM 734 N N . GLN A 1 92 ? -4.005 10.885 10.716 1.00 91.88 92 GLN A N 1
ATOM 735 C CA . GLN A 1 92 ? -4.576 12.148 11.199 1.00 91.88 92 GLN A CA 1
ATOM 736 C C . GLN A 1 92 ? -6.014 12.369 10.716 1.00 91.88 92 GLN A C 1
ATOM 738 O O . GLN A 1 92 ? -6.668 13.327 11.149 1.00 91.88 92 GLN A O 1
ATOM 743 N N . ALA A 1 93 ? -6.510 11.508 9.825 1.00 90.56 93 ALA A N 1
ATOM 744 C CA . ALA A 1 93 ? -7.868 11.566 9.324 1.00 90.56 93 ALA A CA 1
ATOM 745 C C . ALA A 1 93 ? -8.872 11.393 10.471 1.00 90.56 93 ALA A C 1
ATOM 747 O O . ALA A 1 93 ? -8.775 10.489 11.299 1.00 90.56 93 ALA A O 1
ATOM 748 N N . LYS A 1 94 ? -9.864 12.286 10.526 1.00 90.75 94 LYS A N 1
ATOM 749 C CA . LYS A 1 94 ? -10.888 12.289 11.586 1.00 90.75 94 LYS A CA 1
ATOM 750 C C . LYS A 1 94 ? -12.171 11.571 11.176 1.00 90.75 94 LYS A C 1
ATOM 752 O O . LYS A 1 94 ? -13.045 11.362 12.014 1.00 90.75 94 LYS A O 1
ATOM 757 N N . ARG A 1 95 ? -12.316 11.251 9.887 1.00 89.56 95 ARG A N 1
ATOM 758 C CA . ARG A 1 95 ? -13.562 10.736 9.301 1.00 89.56 95 ARG A CA 1
ATOM 759 C C . ARG A 1 95 ? -13.734 9.232 9.492 1.00 89.56 95 ARG A C 1
ATOM 761 O O . ARG A 1 95 ? -14.849 8.737 9.376 1.00 89.56 95 ARG A O 1
ATOM 768 N N . TYR A 1 96 ? -12.662 8.518 9.815 1.00 91.88 96 TYR A N 1
ATOM 769 C CA . TYR A 1 96 ? -12.670 7.082 10.056 1.00 91.88 96 TYR A CA 1
ATOM 770 C C . TYR A 1 96 ? -11.691 6.716 11.173 1.00 91.88 96 TYR A C 1
ATOM 772 O O . TYR A 1 96 ? -10.850 7.512 11.583 1.00 91.88 96 TYR A O 1
ATOM 780 N N . ARG A 1 97 ? -11.814 5.487 11.675 1.00 94.06 97 ARG A N 1
ATOM 781 C CA . ARG A 1 97 ? -10.784 4.847 12.498 1.00 94.06 97 ARG A CA 1
ATOM 782 C C . ARG A 1 97 ? -10.077 3.810 11.647 1.00 94.06 97 ARG A C 1
ATOM 784 O O . ARG A 1 97 ? -10.726 3.141 10.850 1.00 94.06 97 ARG A O 1
ATOM 791 N N . MET A 1 98 ? -8.774 3.672 11.826 1.00 94.25 98 MET A N 1
ATOM 792 C CA . MET A 1 98 ? -7.946 2.759 11.047 1.00 94.25 98 MET A CA 1
ATOM 793 C C . MET A 1 98 ? -7.447 1.628 11.943 1.00 94.25 98 MET A C 1
ATOM 795 O O . MET A 1 98 ? -6.950 1.894 13.035 1.00 94.25 98 MET A O 1
ATOM 799 N N . SER A 1 99 ? -7.595 0.380 11.500 1.00 95.94 99 SER A N 1
ATOM 800 C CA . SER A 1 99 ? -7.007 -0.788 12.169 1.00 95.94 99 SER A CA 1
ATOM 801 C C . SER A 1 99 ? -5.651 -1.178 11.587 1.00 95.94 99 SER A C 1
ATOM 803 O O . SER A 1 99 ? -4.826 -1.743 12.293 1.00 95.94 99 SER A O 1
ATOM 805 N N . GLU A 1 100 ? -5.437 -0.915 10.298 1.00 95.62 100 GLU A N 1
ATOM 806 C CA . GLU A 1 100 ? -4.230 -1.296 9.565 1.00 95.62 100 GLU A CA 1
ATOM 807 C C . GLU A 1 100 ? -3.972 -0.298 8.435 1.00 95.62 100 GLU A C 1
ATOM 809 O O . GLU A 1 100 ? -4.921 0.176 7.803 1.00 95.62 100 GLU A O 1
ATOM 814 N N . TRP A 1 101 ? -2.695 -0.009 8.177 1.00 96.31 101 TRP A N 1
ATOM 815 C CA . TRP A 1 101 ? -2.247 0.734 7.004 1.00 96.31 101 TRP A CA 1
ATOM 816 C C . TRP A 1 101 ? -1.211 -0.083 6.232 1.00 96.31 101 TRP A C 1
ATOM 818 O O . TRP A 1 101 ? -0.170 -0.452 6.781 1.00 96.31 101 TRP A O 1
ATOM 828 N N . THR A 1 102 ? -1.470 -0.330 4.952 1.00 96.94 102 THR A N 1
ATOM 829 C CA . THR A 1 102 ? -0.656 -1.205 4.104 1.00 96.94 102 THR A CA 1
ATOM 830 C C . THR A 1 102 ? -0.159 -0.445 2.877 1.00 96.94 102 THR A C 1
ATOM 832 O O . THR A 1 102 ? -0.935 0.183 2.156 1.00 96.94 102 THR A O 1
ATOM 835 N N . LEU A 1 103 ? 1.146 -0.526 2.601 1.00 96.69 103 LEU A N 1
ATOM 836 C CA . LEU A 1 103 ? 1.742 0.010 1.376 1.00 96.69 103 LEU A CA 1
ATOM 837 C C . LEU A 1 103 ? 1.730 -1.054 0.270 1.00 96.69 103 LEU A C 1
ATOM 839 O O . LEU A 1 103 ? 2.329 -2.118 0.422 1.00 96.69 103 LEU A O 1
ATOM 843 N N . CYS A 1 104 ? 1.136 -0.730 -0.876 1.00 96.62 104 CYS A N 1
ATOM 844 C CA . CYS A 1 104 ? 1.153 -1.558 -2.078 1.00 96.62 104 CYS A CA 1
ATOM 845 C C . CYS A 1 104 ? 2.132 -0.976 -3.106 1.00 96.62 104 CYS A C 1
ATOM 847 O O . CYS A 1 104 ? 1.966 0.156 -3.564 1.00 96.62 104 CYS A O 1
ATOM 849 N N . VAL A 1 105 ? 3.150 -1.750 -3.495 1.00 95.69 105 VAL A N 1
ATOM 850 C CA . VAL A 1 105 ? 4.127 -1.376 -4.532 1.00 95.69 105 VAL A CA 1
ATOM 851 C C . VAL A 1 105 ? 4.286 -2.499 -5.565 1.00 95.69 105 VAL A C 1
ATOM 853 O O . VAL A 1 105 ? 4.324 -3.670 -5.188 1.00 95.69 105 VAL A O 1
ATOM 856 N N . PRO A 1 106 ? 4.425 -2.183 -6.866 1.00 93.75 106 PRO A N 1
ATOM 857 C CA . PRO A 1 106 ? 4.572 -3.166 -7.946 1.00 93.75 106 PRO A CA 1
ATOM 858 C C . PRO A 1 106 ? 6.021 -3.681 -8.068 1.00 93.75 106 PRO A C 1
ATOM 860 O O . PRO A 1 106 ? 6.580 -3.762 -9.159 1.00 93.75 106 PRO A O 1
ATOM 863 N N . LYS A 1 107 ? 6.686 -3.969 -6.947 1.00 91.75 107 LYS A N 1
ATOM 864 C CA . LYS A 1 107 ? 8.037 -4.544 -6.931 1.00 91.75 107 LYS A CA 1
ATOM 865 C C . LYS A 1 107 ? 8.321 -5.244 -5.610 1.00 91.75 107 LYS A C 1
ATOM 867 O O . LYS A 1 107 ? 7.823 -4.835 -4.566 1.00 91.75 107 LYS A O 1
ATOM 872 N N . ALA A 1 108 ? 9.185 -6.253 -5.657 1.00 93.19 108 ALA A N 1
ATOM 873 C CA . ALA A 1 108 ? 9.856 -6.721 -4.453 1.00 93.19 108 ALA A CA 1
ATOM 874 C C . ALA A 1 108 ? 10.809 -5.626 -3.948 1.00 93.19 108 ALA A C 1
ATOM 876 O O . ALA A 1 108 ? 11.450 -4.941 -4.752 1.00 93.19 108 ALA A O 1
ATOM 877 N N . LEU A 1 109 ? 10.880 -5.459 -2.630 1.00 95.00 109 LEU A N 1
ATOM 878 C CA . LEU A 1 109 ? 11.825 -4.546 -1.999 1.00 95.00 109 LEU A CA 1
ATOM 879 C C . LEU A 1 109 ? 13.198 -5.212 -1.887 1.00 95.00 109 LEU A C 1
ATOM 881 O O . LEU A 1 109 ? 13.288 -6.396 -1.558 1.00 95.00 109 LEU A O 1
ATOM 885 N N . ASP A 1 110 ? 14.259 -4.454 -2.152 1.00 95.44 110 ASP A N 1
ATOM 886 C CA . ASP A 1 110 ? 15.621 -4.900 -1.860 1.00 95.44 110 ASP A CA 1
ATOM 887 C C . ASP A 1 110 ? 15.945 -4.798 -0.354 1.00 95.44 110 ASP A C 1
ATOM 889 O O . ASP A 1 110 ? 15.147 -4.311 0.449 1.00 95.44 110 ASP A O 1
ATOM 893 N N . ILE A 1 111 ? 17.125 -5.279 0.050 1.00 97.31 111 ILE A N 1
ATOM 894 C CA . ILE A 1 111 ? 17.542 -5.299 1.462 1.00 97.31 111 ILE A CA 1
ATOM 895 C C . ILE A 1 111 ? 17.614 -3.884 2.061 1.00 97.31 111 ILE A C 1
ATOM 897 O O . ILE A 1 111 ? 17.249 -3.697 3.221 1.00 97.31 111 ILE A O 1
ATOM 901 N N . GLU A 1 112 ? 18.054 -2.880 1.297 1.00 96.62 112 GLU A N 1
ATOM 902 C CA . GLU A 1 112 ? 18.150 -1.501 1.790 1.00 96.62 112 GLU A CA 1
ATOM 903 C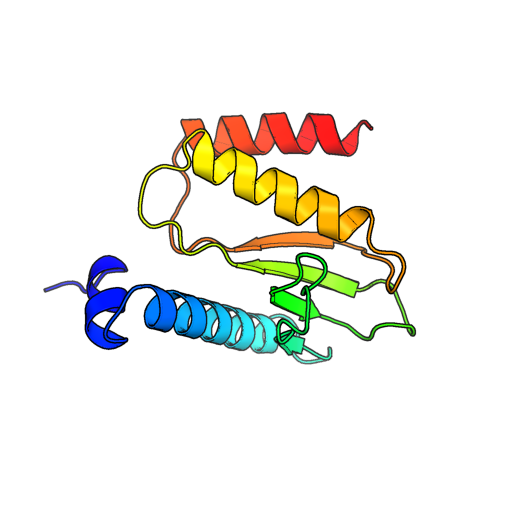 C . GLU A 1 112 ? 16.751 -0.906 2.009 1.00 96.62 112 GLU A C 1
ATOM 905 O O . GLU A 1 112 ? 16.479 -0.265 3.028 1.00 96.62 112 GLU A O 1
ATOM 910 N N . GLU A 1 113 ? 15.840 -1.149 1.068 1.00 97.56 113 GLU A N 1
ATOM 911 C CA . GLU A 1 113 ? 14.444 -0.730 1.138 1.00 97.56 113 GLU A CA 1
ATOM 912 C C . GLU A 1 113 ? 13.705 -1.421 2.293 1.00 97.56 113 GLU A C 1
ATOM 914 O O . GLU A 1 113 ? 12.974 -0.752 3.027 1.00 97.56 113 GLU A O 1
ATOM 919 N N . LEU A 1 114 ? 13.939 -2.721 2.503 1.00 97.50 114 LEU A N 1
ATOM 920 C CA . LEU A 1 114 ? 13.393 -3.492 3.626 1.00 97.50 114 LEU A CA 1
ATOM 921 C C . LEU A 1 114 ? 13.928 -3.008 4.976 1.00 97.50 114 LEU A C 1
ATOM 923 O O . LEU A 1 114 ? 13.147 -2.859 5.920 1.00 97.50 114 LEU A O 1
ATOM 927 N N . SER A 1 115 ? 15.233 -2.733 5.070 1.00 97.75 115 SER A N 1
ATOM 928 C CA . SER A 1 115 ? 15.847 -2.178 6.281 1.00 97.75 115 SER A CA 1
ATOM 929 C C . SER A 1 115 ? 15.223 -0.828 6.611 1.00 97.75 115 SER A C 1
ATOM 931 O O . SER A 1 115 ? 14.747 -0.617 7.723 1.00 97.75 115 SER A O 1
ATOM 933 N N . TRP A 1 116 ? 15.136 0.068 5.622 1.00 97.62 116 TRP A N 1
ATOM 934 C CA . TRP A 1 116 ? 14.517 1.375 5.814 1.00 97.62 116 TRP A CA 1
ATOM 935 C C . TRP A 1 116 ? 13.049 1.267 6.240 1.00 97.62 116 TRP A C 1
ATOM 937 O O . TRP A 1 116 ? 12.624 1.995 7.141 1.00 97.62 116 TRP A O 1
ATOM 947 N N . TRP A 1 117 ? 12.276 0.400 5.582 1.00 97.12 117 TRP A N 1
ATOM 948 C CA . TRP A 1 117 ? 10.870 0.179 5.902 1.00 97.12 117 TRP A CA 1
ATOM 949 C C . TRP A 1 117 ? 10.709 -0.289 7.346 1.00 97.12 117 TRP A C 1
ATOM 951 O O . TRP A 1 117 ? 9.931 0.302 8.093 1.00 97.12 117 TRP A O 1
ATOM 961 N N . SER A 1 118 ? 11.499 -1.283 7.754 1.00 96.69 118 SER A N 1
ATOM 962 C CA . SER A 1 118 ? 11.480 -1.832 9.112 1.00 96.69 118 SER A CA 1
ATOM 963 C C . SER A 1 118 ? 11.845 -0.770 10.151 1.00 96.69 118 SER A C 1
ATOM 965 O O . SER A 1 118 ? 11.107 -0.580 11.116 1.00 96.69 118 SER A O 1
ATOM 967 N N . ASP A 1 119 ? 12.914 -0.003 9.920 1.00 97.44 119 ASP A N 1
ATOM 968 C CA . ASP A 1 119 ? 13.348 1.066 10.828 1.00 97.44 119 ASP A CA 1
ATOM 969 C C . ASP A 1 119 ? 12.331 2.204 10.937 1.00 97.44 119 ASP A C 1
ATOM 971 O O . ASP A 1 119 ? 12.189 2.850 11.977 1.00 97.44 119 ASP A O 1
ATOM 975 N N . TRP A 1 120 ? 11.676 2.551 9.830 1.00 96.94 120 TRP A N 1
ATOM 976 C CA . TRP A 1 120 ? 10.633 3.568 9.836 1.00 96.94 120 TRP A CA 1
ATOM 977 C C . TRP A 1 120 ? 9.391 3.072 10.581 1.00 96.94 120 TRP A C 1
ATOM 979 O O . TRP A 1 120 ? 8.949 3.758 11.497 1.00 96.94 120 TRP A O 1
ATOM 989 N N . LYS A 1 121 ? 8.903 1.873 10.252 1.00 95.31 121 LYS A N 1
ATOM 990 C CA . LYS A 1 121 ? 7.738 1.247 10.884 1.00 95.31 121 LYS A CA 1
ATOM 991 C C . LYS A 1 121 ? 7.917 1.113 12.397 1.00 95.31 121 LYS A C 1
ATOM 993 O O . LYS A 1 121 ? 7.063 1.571 13.142 1.00 95.31 121 LYS A O 1
ATOM 998 N N . ASN A 1 122 ? 9.057 0.585 12.848 1.00 96.00 122 ASN A N 1
ATOM 999 C CA . ASN A 1 122 ? 9.331 0.386 14.275 1.00 96.00 122 ASN A CA 1
ATOM 1000 C C . ASN A 1 122 ? 9.338 1.700 15.065 1.00 96.00 122 ASN A C 1
ATOM 1002 O O . ASN A 1 122 ? 8.858 1.734 16.191 1.00 96.00 122 ASN A O 1
ATOM 1006 N N . ARG A 1 123 ? 9.876 2.784 14.490 1.00 94.38 123 ARG A N 1
ATOM 1007 C CA . ARG A 1 123 ? 9.826 4.106 15.136 1.00 94.38 123 ARG A CA 1
ATOM 1008 C C . ARG A 1 123 ? 8.399 4.618 15.247 1.00 94.38 123 ARG A C 1
ATOM 1010 O O . ARG A 1 123 ? 8.021 5.112 16.293 1.00 94.38 123 ARG A O 1
ATOM 1017 N N . THR A 1 124 ? 7.622 4.471 14.182 1.00 91.88 124 THR A N 1
ATOM 1018 C CA . THR A 1 124 ? 6.238 4.947 14.128 1.00 91.88 124 THR A CA 1
ATOM 1019 C C . THR A 1 124 ? 5.288 4.133 15.013 1.00 91.88 124 THR A C 1
ATOM 1021 O O . THR A 1 124 ? 4.314 4.681 15.500 1.00 91.88 124 THR A O 1
ATOM 1024 N N . GLU A 1 125 ? 5.565 2.852 15.267 1.00 88.25 125 GLU A N 1
ATOM 1025 C CA . GLU A 1 125 ? 4.785 2.017 16.200 1.00 88.25 125 GLU A CA 1
ATOM 1026 C C . GLU A 1 125 ? 5.079 2.315 17.684 1.00 88.25 125 GLU A C 1
ATOM 1028 O O . GLU A 1 125 ? 4.326 1.881 18.553 1.00 88.25 125 GLU A O 1
ATOM 1033 N N . GLN A 1 126 ? 6.179 3.013 17.985 1.00 83.81 126 GLN A N 1
ATOM 1034 C CA . GLN A 1 126 ? 6.580 3.392 19.348 1.00 83.81 126 GLN A CA 1
ATOM 1035 C C . GLN A 1 126 ? 6.142 4.812 19.746 1.00 83.81 126 GLN A C 1
ATOM 1037 O O . GLN A 1 126 ? 6.345 5.197 20.898 1.00 83.81 126 GLN A O 1
ATOM 1042 N N . GLU A 1 127 ? 5.589 5.580 18.804 1.00 67.12 127 GLU A N 1
ATOM 1043 C CA . GLU A 1 127 ? 5.030 6.928 19.002 1.00 67.12 127 GLU A CA 1
ATOM 1044 C C . GLU A 1 127 ? 3.557 6.864 19.433 1.00 67.12 127 GLU A C 1
ATOM 1046 O O . GLU A 1 127 ? 3.187 7.658 20.329 1.00 67.12 127 GLU A O 1
#

Sequence (127 aa):
MERNWDDFKQIFGNIEGARAAFEEACETLLRKIYPDQTVQIVQPNPGDEGIDILVGEIGVAPIKVFQCKFFLRQIGKSQRRQIRKSFSTAIQAKRYRMSEWTLCVPKALDIEELSWWSDWKNRTEQE

Secondary structure (DSSP, 8-state):
----HHHHHHHTSSHHHHHHHHHHHHHHHHHHH-TTS-EEEPPPSS--TT-SEEES-TTTSPEEEEEE----S---HHHHHHHHHHHHHHHH-SSS-EEEEEEE-SS---HHHHHHHHHHHHHHHT-

Radius of gyration: 15.24 Å; chains: 1; bounding box: 38×29×44 Å

pLDDT: mean 90.05, std 10.47, range [51.06, 98.25]

Foldseek 3Di:
DDDALVVLCVVLVHDVSSQVVLLVVVQVVVCVVCVPWDKDAQDCDPHSLLAGIWTHDFPPAAIAGEHEDADPDACDPVNVVVVVVSVVSNPPDPRGHHPYYHYDYRDDHDPVRVVVVVVVVVVVVVD